Protein AF-F9G4V7-F1 (afdb_monomer_lite)

Radius of gyration: 27.45 Å; chains: 1; bounding box: 67×45×97 Å

Structure (mmCIF, N/CA/C/O backbone):
data_AF-F9G4V7-F1
#
_entry.id   AF-F9G4V7-F1
#
loop_
_atom_site.group_PDB
_atom_site.id
_atom_site.type_symbol
_atom_site.label_atom_id
_atom_site.label_alt_id
_atom_site.label_comp_id
_atom_site.label_asym_id
_atom_site.label_entity_id
_atom_site.label_seq_id
_atom_site.pdbx_PDB_ins_code
_atom_site.Cartn_x
_atom_site.Cartn_y
_atom_site.Cartn_z
_atom_site.occupancy
_atom_site.B_iso_or_equiv
_atom_site.auth_seq_id
_atom_site.auth_comp_id
_atom_site.auth_asym_id
_atom_site.auth_atom_id
_atom_site.pdbx_PDB_model_num
ATOM 1 N N . MET A 1 1 ? -7.897 -0.101 -86.253 1.00 46.62 1 MET A N 1
ATOM 2 C CA . MET A 1 1 ? -6.924 0.221 -85.191 1.00 46.62 1 MET A CA 1
ATOM 3 C C . MET A 1 1 ? -7.218 1.624 -84.697 1.00 46.62 1 MET A C 1
ATOM 5 O O . MET A 1 1 ? -7.111 2.550 -85.484 1.00 46.62 1 MET A O 1
ATOM 9 N N . HIS A 1 2 ? -7.658 1.758 -83.449 1.00 35.50 2 HIS A N 1
ATOM 10 C CA . HIS A 1 2 ? -7.767 3.026 -82.727 1.00 35.50 2 HIS A CA 1
ATOM 11 C C . HIS A 1 2 ? -7.369 2.727 -81.278 1.00 35.50 2 HIS A C 1
ATOM 13 O O . HIS A 1 2 ? -7.978 1.877 -80.633 1.00 35.50 2 HIS A O 1
ATOM 19 N N . TYR A 1 3 ? -6.293 3.366 -80.826 1.00 47.16 3 TYR A N 1
ATOM 20 C CA . TYR A 1 3 ? -5.749 3.307 -79.472 1.00 47.16 3 TYR A CA 1
ATOM 21 C C . TYR A 1 3 ? -5.997 4.653 -78.800 1.00 47.16 3 TYR A C 1
ATOM 23 O O . TYR A 1 3 ? -5.682 5.656 -79.433 1.00 47.16 3 TYR A O 1
ATOM 31 N N . THR A 1 4 ? -6.452 4.647 -77.543 1.00 53.44 4 THR A N 1
ATOM 32 C CA . THR A 1 4 ? -6.151 5.670 -76.511 1.00 53.44 4 THR A CA 1
ATOM 33 C C . THR A 1 4 ? -6.802 5.241 -75.182 1.00 53.44 4 THR A C 1
ATOM 35 O O . THR A 1 4 ? -8.015 5.278 -75.028 1.00 53.44 4 THR A O 1
ATOM 38 N N . THR A 1 5 ? -6.084 4.506 -74.327 1.00 52.22 5 THR A N 1
ATOM 39 C CA . THR A 1 5 ? -5.372 4.975 -73.110 1.00 52.22 5 THR A CA 1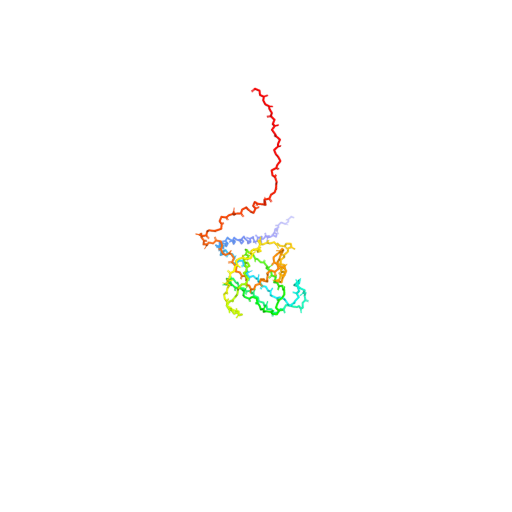
ATOM 40 C C . THR A 1 5 ? -6.267 5.645 -72.059 1.00 52.22 5 THR A C 1
ATOM 42 O O . THR A 1 5 ? -6.479 6.854 -72.090 1.00 52.22 5 THR A O 1
ATOM 45 N N . ILE A 1 6 ? -6.726 4.851 -71.082 1.00 55.53 6 ILE A N 1
ATOM 46 C CA . ILE A 1 6 ? -7.272 5.338 -69.807 1.00 55.53 6 ILE A CA 1
ATOM 47 C C . ILE A 1 6 ? -6.082 5.735 -68.923 1.00 55.53 6 ILE A C 1
ATOM 49 O O . ILE A 1 6 ? -5.219 4.908 -68.629 1.00 55.53 6 ILE A O 1
ATOM 53 N N . LEU A 1 7 ? -6.009 7.011 -68.547 1.00 45.94 7 LEU A N 1
AT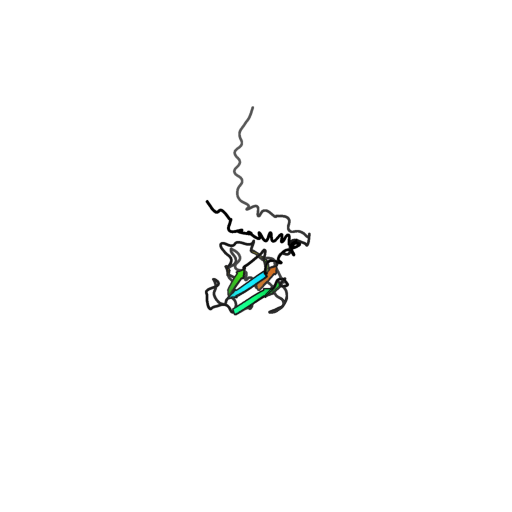OM 54 C CA . LEU A 1 7 ? -4.950 7.566 -67.706 1.00 45.94 7 LEU A CA 1
ATOM 55 C C . LEU A 1 7 ? -5.321 7.360 -66.227 1.00 45.94 7 LEU A C 1
ATOM 57 O O . LEU A 1 7 ? -6.140 8.091 -65.677 1.00 45.94 7 LEU A O 1
ATOM 61 N N . SER A 1 8 ? -4.737 6.351 -65.582 1.00 51.47 8 SER A N 1
ATOM 62 C CA . SER A 1 8 ? -4.890 6.113 -64.141 1.00 51.47 8 SER A CA 1
ATOM 63 C C . SER A 1 8 ? -3.808 6.877 -63.376 1.00 51.47 8 SER A C 1
ATOM 65 O O . SER A 1 8 ? -2.676 6.411 -63.264 1.00 51.47 8 SER A O 1
ATOM 67 N N . THR A 1 9 ? -4.119 8.060 -62.850 1.00 50.97 9 THR A N 1
ATOM 68 C CA . THR A 1 9 ? -3.219 8.779 -61.935 1.00 50.97 9 THR A CA 1
ATOM 69 C C . THR A 1 9 ? -3.364 8.213 -60.523 1.00 50.97 9 THR A C 1
ATOM 71 O O . THR A 1 9 ? -4.373 8.448 -59.860 1.00 50.97 9 THR A O 1
ATOM 74 N N . ILE A 1 10 ? -2.362 7.468 -60.056 1.00 59.16 10 ILE A N 1
ATOM 75 C CA . ILE A 1 10 ? -2.261 7.032 -58.658 1.00 59.16 10 ILE A CA 1
ATOM 76 C C . ILE A 1 10 ? -1.603 8.167 -57.867 1.00 59.16 10 ILE A C 1
ATOM 78 O O . ILE A 1 10 ? -0.422 8.456 -58.053 1.00 59.16 10 ILE A O 1
ATOM 82 N N . LEU A 1 11 ? -2.373 8.831 -57.003 1.00 45.59 11 LEU A N 1
ATOM 83 C CA . LEU A 1 11 ? -1.869 9.840 -56.075 1.00 45.59 11 LEU A CA 1
ATOM 84 C C . LEU A 1 11 ? -1.432 9.147 -54.776 1.00 45.59 11 LEU A C 1
ATOM 86 O O . LEU A 1 11 ? -2.254 8.843 -53.915 1.00 45.59 11 LEU A O 1
ATOM 90 N N . SER A 1 12 ? -0.136 8.876 -54.642 1.00 52.56 12 SER A N 1
ATOM 91 C CA . SER A 1 12 ? 0.441 8.318 -53.415 1.00 52.56 12 SER A CA 1
ATOM 92 C C . SER A 1 12 ? 0.650 9.427 -52.377 1.00 52.56 12 SER A C 1
ATOM 94 O O . SER A 1 12 ? 1.587 10.215 -52.489 1.00 52.56 12 SER A O 1
ATOM 96 N N . LEU A 1 13 ? -0.207 9.490 -51.353 1.00 48.34 13 LEU A N 1
ATOM 97 C CA . LEU A 1 13 ? 0.013 10.324 -50.164 1.00 48.34 13 LEU A CA 1
ATOM 98 C C . LEU A 1 13 ? 1.052 9.651 -49.255 1.00 48.34 13 LEU A C 1
ATOM 100 O O . LEU A 1 13 ? 0.725 8.764 -48.468 1.00 48.34 13 LEU A O 1
ATOM 104 N N . ALA A 1 14 ? 2.309 10.081 -49.345 1.00 57.19 14 ALA A N 1
ATOM 105 C CA . ALA A 1 14 ? 3.313 9.757 -48.339 1.00 57.19 14 ALA A CA 1
ATOM 106 C C . ALA A 1 14 ? 3.114 10.677 -47.123 1.00 57.19 14 ALA A C 1
ATOM 108 O O . ALA A 1 14 ? 3.548 11.828 -47.118 1.00 57.19 14 ALA A O 1
ATOM 109 N N . VAL A 1 15 ? 2.428 10.182 -46.092 1.00 54.91 15 VAL A N 1
ATOM 110 C CA . VAL A 1 15 ? 2.341 10.868 -44.798 1.00 54.91 15 VAL A CA 1
ATOM 111 C C . VAL A 1 15 ? 3.624 10.575 -44.022 1.00 54.91 15 VAL A C 1
ATOM 113 O O . VAL A 1 15 ? 3.753 9.551 -43.357 1.00 54.91 15 VAL A O 1
ATOM 116 N N . ALA A 1 16 ? 4.600 11.475 -44.127 1.00 54.84 16 ALA A N 1
ATOM 117 C CA . ALA A 1 16 ? 5.758 11.491 -43.244 1.00 54.84 16 ALA A CA 1
ATOM 118 C C . ALA A 1 16 ? 5.368 12.169 -41.920 1.00 54.84 16 ALA A C 1
ATOM 120 O O . ALA A 1 16 ? 5.532 13.374 -41.750 1.00 54.84 16 ALA A O 1
ATOM 121 N N . THR A 1 17 ? 4.837 11.401 -40.969 1.00 51.16 17 THR A N 1
ATOM 122 C CA . THR A 1 17 ? 4.724 11.842 -39.572 1.00 51.16 17 THR A CA 1
ATOM 123 C C . THR A 1 17 ? 5.937 11.350 -38.794 1.00 51.16 17 THR A C 1
ATOM 125 O O . THR A 1 17 ? 5.862 10.347 -38.088 1.00 51.16 17 THR A O 1
ATOM 128 N N . SER A 1 18 ? 7.063 12.056 -38.878 1.00 52.94 18 SER A N 1
ATOM 129 C CA . SER A 1 18 ? 8.054 11.992 -37.800 1.00 52.94 18 SER A CA 1
ATOM 130 C C . SER A 1 18 ? 7.598 12.944 -36.696 1.00 52.94 18 SER A C 1
ATOM 132 O O . SER A 1 18 ? 8.076 14.071 -36.571 1.00 52.94 18 SER A O 1
ATOM 134 N N . ALA A 1 19 ? 6.605 12.509 -35.921 1.00 50.12 19 ALA A N 1
ATOM 135 C CA . ALA A 1 19 ? 6.334 13.129 -34.640 1.00 50.12 19 ALA A CA 1
ATOM 136 C C . ALA A 1 19 ? 7.481 12.725 -33.709 1.00 50.12 19 ALA A C 1
ATOM 138 O O . ALA A 1 19 ? 7.499 11.620 -33.168 1.00 50.12 19 ALA A O 1
ATOM 139 N N . ASN A 1 20 ? 8.451 13.619 -33.524 1.00 52.16 20 ASN A N 1
ATOM 140 C CA . ASN A 1 20 ? 9.325 13.579 -32.362 1.00 52.16 20 ASN A CA 1
ATOM 141 C C . ASN A 1 20 ? 8.461 13.881 -31.134 1.00 52.16 20 ASN A C 1
ATOM 143 O O . ASN A 1 20 ? 8.454 14.992 -30.607 1.00 52.16 20 ASN A O 1
ATOM 147 N N . ALA A 1 21 ? 7.720 12.876 -30.671 1.00 44.03 21 ALA A N 1
ATOM 148 C CA . ALA A 1 21 ? 7.340 12.810 -29.280 1.00 44.03 21 ALA A CA 1
ATOM 149 C C . ALA A 1 21 ? 8.654 12.644 -28.516 1.00 44.03 21 ALA A C 1
ATOM 151 O O . ALA A 1 21 ? 9.169 11.538 -28.364 1.00 44.03 21 ALA A O 1
ATOM 152 N N . ALA A 1 22 ? 9.238 13.763 -28.081 1.00 45.78 22 ALA A N 1
ATOM 153 C CA . ALA A 1 22 ? 10.064 13.737 -26.890 1.00 45.78 22 ALA A CA 1
ATOM 154 C C . ALA A 1 22 ? 9.251 12.955 -25.861 1.00 45.78 22 ALA A C 1
ATOM 156 O O . ALA A 1 22 ? 8.168 13.390 -25.467 1.00 45.78 22 ALA A O 1
ATOM 157 N N . ALA A 1 23 ? 9.712 11.745 -25.554 1.00 41.97 23 ALA A N 1
ATOM 158 C CA . ALA A 1 23 ? 9.111 10.889 -24.563 1.00 41.97 23 ALA A CA 1
ATOM 159 C C . ALA A 1 23 ? 9.110 11.677 -23.252 1.00 41.97 23 ALA A C 1
ATOM 161 O O . ALA A 1 23 ? 10.105 11.722 -22.531 1.00 41.97 23 ALA A O 1
ATOM 162 N N . LEU A 1 24 ? 7.991 12.344 -22.961 1.00 43.31 24 LEU A N 1
ATOM 163 C CA . LEU A 1 24 ? 7.597 12.628 -21.598 1.00 43.31 24 LEU A CA 1
ATOM 164 C C . LEU A 1 24 ? 7.579 11.250 -20.965 1.00 43.31 24 LEU A C 1
ATOM 166 O O . LEU A 1 24 ? 6.695 10.457 -21.277 1.00 43.31 24 LEU A O 1
ATOM 170 N N . ASN A 1 25 ? 8.630 10.934 -20.209 1.00 41.66 25 ASN A N 1
ATOM 171 C CA . ASN A 1 25 ? 8.758 9.686 -19.478 1.00 41.66 25 ASN A CA 1
ATOM 172 C C . ASN A 1 25 ? 7.385 9.425 -18.847 1.00 41.66 25 ASN A C 1
ATOM 174 O O . ASN A 1 25 ? 6.982 10.253 -18.020 1.00 41.66 25 ASN A O 1
ATOM 178 N N . PRO A 1 26 ? 6.598 8.426 -19.303 1.00 46.03 26 PRO A N 1
ATOM 179 C CA . PRO A 1 26 ? 5.246 8.267 -18.812 1.00 46.03 26 PRO A CA 1
ATOM 180 C C . PRO A 1 26 ? 5.423 8.034 -17.330 1.00 46.03 26 PRO A C 1
ATOM 182 O O . PRO A 1 26 ? 6.040 7.051 -16.920 1.00 46.03 26 PRO A O 1
ATOM 185 N N . ARG A 1 27 ? 5.006 9.007 -16.517 1.00 51.47 27 ARG A N 1
ATOM 186 C CA . ARG A 1 27 ? 5.049 8.845 -15.078 1.00 51.47 27 ARG A CA 1
ATOM 187 C C . ARG A 1 27 ? 4.164 7.647 -14.826 1.00 51.47 27 ARG A C 1
ATOM 189 O O . ARG A 1 27 ? 2.955 7.780 -14.985 1.00 51.47 27 ARG A O 1
ATOM 196 N N . ALA A 1 28 ? 4.786 6.495 -14.568 1.00 59.53 28 ALA A N 1
ATOM 197 C CA . ALA A 1 28 ? 4.080 5.236 -14.437 1.00 59.53 28 ALA A CA 1
ATOM 198 C C . ALA A 1 28 ? 2.908 5.500 -13.506 1.00 59.53 28 ALA A C 1
ATOM 200 O O . ALA A 1 28 ? 3.109 6.043 -12.415 1.00 59.53 28 ALA A O 1
ATOM 201 N N . THR A 1 29 ? 1.698 5.277 -14.011 1.00 72.31 29 THR A N 1
ATOM 202 C CA . THR A 1 29 ? 0.469 5.610 -13.308 1.00 72.31 29 THR A CA 1
ATOM 203 C C . THR A 1 29 ? 0.510 4.912 -11.957 1.00 72.31 29 THR A C 1
ATOM 205 O O . THR A 1 29 ? 0.392 3.689 -11.880 1.00 72.31 29 THR A O 1
ATOM 208 N N . ARG A 1 30 ? 0.780 5.678 -10.895 1.00 85.94 30 ARG A N 1
ATOM 209 C CA . ARG A 1 30 ? 1.003 5.105 -9.570 1.00 85.94 30 ARG A CA 1
ATOM 210 C C . ARG A 1 30 ? -0.347 4.721 -9.028 1.00 85.94 30 ARG A C 1
ATOM 212 O O . ARG A 1 30 ? -1.206 5.584 -8.838 1.00 85.94 30 ARG A O 1
ATOM 219 N N . LYS A 1 31 ? -0.512 3.421 -8.825 1.00 89.25 31 LYS A N 1
ATOM 220 C CA . LYS A 1 31 ? -1.757 2.834 -8.364 1.00 89.25 31 LYS A CA 1
ATOM 221 C C . LYS A 1 31 ? -1.493 1.974 -7.146 1.00 89.25 31 LYS A C 1
ATOM 223 O O . LYS A 1 31 ? -0.596 1.136 -7.200 1.00 89.25 31 LYS A O 1
ATOM 228 N N . ALA A 1 32 ? -2.274 2.198 -6.099 1.00 91.88 32 ALA A N 1
ATOM 229 C CA . ALA A 1 32 ? -2.224 1.468 -4.837 1.00 91.88 32 ALA A CA 1
ATOM 230 C C . ALA A 1 32 ? -3.644 1.388 -4.257 1.00 91.88 32 ALA A C 1
ATOM 232 O O . ALA A 1 32 ? -3.951 2.040 -3.269 1.00 91.88 32 ALA A O 1
ATOM 233 N N . ASN A 1 33 ? -4.545 0.668 -4.927 1.00 93.19 33 ASN A N 1
ATOM 234 C CA . ASN A 1 33 ? -5.952 0.613 -4.520 1.00 93.19 33 ASN A CA 1
ATOM 235 C C . ASN A 1 33 ? -6.139 -0.283 -3.305 1.00 93.19 33 ASN A C 1
ATOM 237 O O . ASN A 1 33 ? -5.576 -1.370 -3.258 1.00 93.19 33 ASN A O 1
ATOM 241 N N . GLU A 1 34 ? -7.000 0.127 -2.390 1.00 94.00 34 GLU A N 1
ATOM 242 C CA . GLU A 1 34 ? -7.286 -0.604 -1.167 1.00 94.00 34 GLU A CA 1
ATOM 243 C C . GLU A 1 34 ? -8.557 -1.443 -1.286 1.00 94.00 34 GLU A C 1
ATOM 245 O O . GLU A 1 34 ? -9.510 -1.075 -1.980 1.00 94.00 34 GLU A O 1
ATOM 250 N N . PHE A 1 35 ? -8.564 -2.575 -0.588 1.00 96.38 35 PHE A N 1
ATOM 251 C CA . PHE A 1 35 ? -9.677 -3.513 -0.568 1.00 96.38 35 PHE A CA 1
ATOM 252 C C . PHE A 1 35 ? -9.933 -3.987 0.858 1.00 96.38 35 PHE A C 1
ATOM 254 O O . PHE A 1 35 ? -8.990 -4.283 1.594 1.00 96.38 35 PHE A O 1
ATOM 261 N N . VAL A 1 36 ? -11.204 -4.149 1.234 1.00 96.19 36 VAL A N 1
ATOM 262 C CA . VAL A 1 36 ? -11.582 -4.732 2.538 1.00 96.19 36 VAL A CA 1
ATOM 263 C C . VAL A 1 36 ? -11.387 -6.247 2.585 1.00 96.19 36 VAL A C 1
ATOM 265 O O . VAL A 1 36 ? -11.356 -6.830 3.661 1.00 96.19 36 VAL A O 1
ATOM 268 N N . SER A 1 37 ? -11.241 -6.915 1.441 1.00 94.31 37 SER A N 1
ATOM 269 C CA . SER A 1 37 ? -10.822 -8.321 1.407 1.00 94.31 37 SER A CA 1
ATOM 270 C C . SER A 1 37 ? -9.323 -8.459 1.654 1.00 94.31 37 SER A C 1
ATOM 272 O O . SER A 1 37 ? -8.560 -7.552 1.337 1.00 94.31 37 SER A O 1
ATOM 274 N N . ASP A 1 38 ? -8.887 -9.635 2.082 1.00 93.69 38 ASP A N 1
ATOM 275 C CA . ASP A 1 38 ? -7.473 -9.973 2.288 1.00 93.69 38 ASP A CA 1
ATOM 276 C C . ASP A 1 38 ? -6.667 -10.228 0.998 1.00 93.69 38 ASP A C 1
ATOM 278 O O . ASP A 1 38 ? -5.448 -10.385 1.056 1.00 93.69 38 ASP A O 1
ATOM 282 N N . ASN A 1 39 ? -7.330 -10.297 -0.159 1.00 92.50 39 ASN A N 1
ATOM 283 C CA . ASN A 1 39 ? -6.760 -10.784 -1.420 1.00 92.50 39 ASN A CA 1
ATOM 284 C C . ASN A 1 39 ? -7.210 -9.985 -2.660 1.00 92.50 39 ASN A C 1
ATOM 286 O O . ASN A 1 39 ? -7.239 -10.528 -3.763 1.00 92.50 39 ASN A O 1
ATOM 290 N N . CYS A 1 40 ? -7.579 -8.713 -2.488 1.00 93.88 40 CYS A N 1
ATOM 291 C CA . CYS A 1 40 ? -8.054 -7.833 -3.562 1.00 93.88 40 CYS A CA 1
ATOM 292 C C . CYS A 1 40 ? -9.207 -8.434 -4.391 1.00 93.88 40 CYS A C 1
ATOM 294 O O . CYS A 1 40 ? -9.229 -8.334 -5.622 1.00 93.88 40 CYS A O 1
ATOM 296 N N . ALA A 1 41 ? -10.158 -9.091 -3.721 1.00 93.25 41 ALA A N 1
ATOM 297 C CA . ALA A 1 41 ? -11.330 -9.665 -4.361 1.00 93.25 41 ALA A CA 1
ATOM 298 C C . ALA A 1 41 ? -12.134 -8.598 -5.121 1.00 93.25 41 ALA A C 1
ATOM 300 O O . ALA A 1 41 ? -12.251 -7.441 -4.720 1.00 93.25 41 ALA A O 1
ATOM 301 N N . GLN A 1 42 ? -12.732 -8.996 -6.240 1.00 90.19 42 GLN A N 1
ATOM 302 C CA . GLN A 1 42 ? -13.605 -8.096 -6.986 1.00 90.19 42 GLN A CA 1
ATOM 303 C C . GLN A 1 42 ? -14.836 -7.723 -6.145 1.00 90.19 42 GLN A C 1
ATOM 305 O O . GLN A 1 42 ? -15.384 -8.556 -5.426 1.00 90.19 42 GLN A O 1
ATOM 310 N N . GLY A 1 43 ? -15.263 -6.461 -6.237 1.00 89.62 43 GLY A N 1
ATOM 311 C CA . GLY A 1 43 ? -16.401 -5.934 -5.475 1.00 89.62 43 GLY A CA 1
ATOM 312 C C . GLY A 1 43 ? -16.099 -5.541 -4.023 1.00 89.62 43 GLY A C 1
ATOM 313 O O . GLY A 1 43 ? -17.013 -5.111 -3.329 1.00 89.62 43 GLY A O 1
ATOM 314 N N . THR A 1 44 ? -14.848 -5.644 -3.562 1.00 91.12 44 THR A N 1
ATOM 315 C CA . THR A 1 44 ? -14.440 -5.254 -2.194 1.00 91.12 44 THR A CA 1
ATOM 316 C C . THR A 1 44 ? -13.504 -4.042 -2.163 1.00 91.12 44 THR A C 1
ATOM 318 O O . THR A 1 44 ? -12.922 -3.738 -1.120 1.00 91.12 44 THR A O 1
ATOM 321 N N . ALA A 1 45 ? -13.338 -3.357 -3.297 1.00 89.81 45 ALA A N 1
ATOM 322 C CA . ALA A 1 45 ? -12.548 -2.134 -3.374 1.00 89.81 45 ALA A CA 1
ATOM 323 C C . ALA A 1 45 ? -13.149 -1.065 -2.448 1.00 89.81 45 ALA A C 1
ATOM 325 O O . ALA A 1 45 ? -14.346 -0.785 -2.523 1.00 89.81 45 ALA A O 1
ATOM 326 N N . SER A 1 46 ? -12.321 -0.485 -1.581 1.00 88.62 46 SER A N 1
ATOM 327 C CA . SER A 1 46 ? -12.718 0.566 -0.637 1.00 88.62 46 SER A CA 1
ATOM 328 C C . SER A 1 46 ? -12.244 1.941 -1.090 1.00 88.62 46 SER A C 1
ATOM 330 O O . SER A 1 46 ? -13.036 2.882 -1.118 1.00 88.62 46 SER A O 1
ATOM 332 N N . TYR A 1 47 ? -10.975 2.052 -1.492 1.00 88.81 47 TYR A N 1
ATOM 333 C CA . TYR A 1 47 ? -10.360 3.323 -1.868 1.00 88.81 47 TYR A CA 1
ATOM 334 C C . TYR A 1 47 ? -9.494 3.189 -3.116 1.00 88.81 47 TYR A C 1
ATOM 336 O O . TYR A 1 47 ? -8.664 2.286 -3.244 1.00 88.81 47 TYR A O 1
ATOM 344 N N . GLU A 1 48 ? -9.674 4.123 -4.046 1.00 89.00 48 GLU A N 1
ATOM 345 C CA . GLU A 1 48 ? -8.887 4.185 -5.269 1.00 89.00 48 GLU A CA 1
ATOM 346 C C . GLU A 1 48 ? -7.803 5.251 -5.169 1.00 89.00 48 GLU A C 1
ATOM 348 O O . GLU A 1 48 ? -8.085 6.439 -5.025 1.00 89.00 48 GLU A O 1
ATOM 353 N N . HIS A 1 49 ? -6.554 4.820 -5.323 1.00 88.19 49 HIS A N 1
ATOM 354 C CA . HIS A 1 49 ? -5.399 5.706 -5.356 1.00 88.19 49 HIS A CA 1
ATOM 355 C C . HIS A 1 49 ? -4.781 5.604 -6.732 1.00 88.19 49 HIS A C 1
ATOM 357 O O . HIS A 1 49 ? -4.155 4.598 -7.060 1.00 88.19 49 HIS A O 1
ATOM 363 N N . ASN A 1 50 ? -4.995 6.627 -7.553 1.00 87.00 50 ASN A N 1
ATOM 364 C CA . ASN A 1 50 ? -4.500 6.666 -8.919 1.00 87.00 50 ASN A CA 1
ATOM 365 C C . ASN A 1 50 ? -4.091 8.089 -9.303 1.00 87.00 50 ASN A C 1
ATOM 367 O O . ASN A 1 50 ? -4.929 8.939 -9.596 1.00 87.00 50 ASN A O 1
ATOM 371 N N . SER A 1 51 ? -2.790 8.358 -9.308 1.00 82.62 51 SER A N 1
ATOM 372 C CA . SER A 1 51 ? -2.240 9.591 -9.862 1.00 82.62 51 SER A CA 1
ATOM 373 C C . SER A 1 51 ? -0.734 9.463 -9.974 1.00 82.62 51 SER A C 1
ATOM 375 O O . SER A 1 51 ? -0.074 8.883 -9.115 1.00 82.62 51 SER A O 1
ATOM 377 N N . GLY A 1 52 ? -0.158 10.079 -11.007 1.00 81.56 52 GLY A N 1
ATOM 378 C CA . GLY A 1 52 ? 1.289 10.194 -11.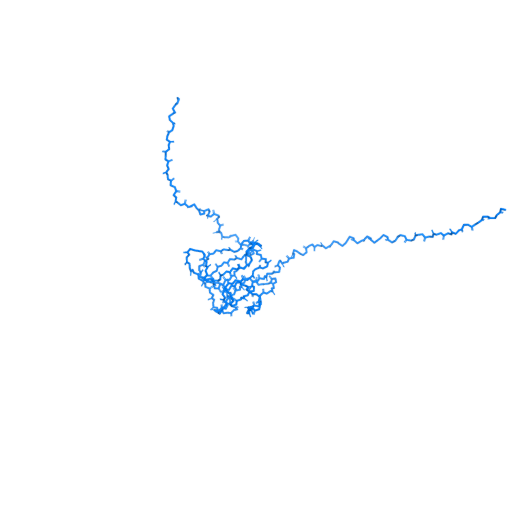099 1.00 81.56 52 GLY A CA 1
ATOM 379 C C . GLY A 1 52 ? 1.883 10.812 -9.828 1.00 81.56 52 GLY A C 1
ATOM 380 O O . GLY A 1 52 ? 2.948 10.389 -9.408 1.00 81.56 52 GLY A O 1
ATOM 381 N N . PHE A 1 53 ? 1.192 11.764 -9.186 1.00 82.31 53 PHE A N 1
ATOM 382 C CA . PHE A 1 53 ? 1.697 12.613 -8.094 1.00 82.31 53 PHE A CA 1
ATOM 383 C C . PHE A 1 53 ? 1.702 11.983 -6.706 1.00 82.31 53 PHE A C 1
ATOM 385 O O . PHE A 1 53 ? 2.273 12.572 -5.791 1.00 82.31 53 PHE A O 1
ATOM 392 N N . ILE A 1 54 ? 1.152 10.783 -6.560 1.00 85.69 54 ILE A N 1
ATOM 393 C CA . ILE A 1 54 ? 1.053 10.108 -5.270 1.00 85.69 54 ILE A CA 1
ATOM 394 C C . ILE A 1 54 ? 2.436 9.625 -4.840 1.00 85.69 54 ILE A C 1
ATOM 396 O O . ILE A 1 54 ? 3.063 8.816 -5.525 1.00 85.69 54 ILE A O 1
ATOM 400 N N . ASN A 1 55 ? 2.930 10.144 -3.719 1.00 89.56 55 ASN A N 1
ATOM 401 C CA . ASN A 1 55 ? 4.163 9.661 -3.100 1.00 89.56 55 ASN A CA 1
ATOM 402 C C . ASN A 1 55 ? 3.861 8.756 -1.911 1.00 89.56 55 ASN A C 1
ATOM 404 O O . ASN A 1 55 ? 4.499 7.720 -1.809 1.00 89.56 55 ASN A O 1
ATOM 408 N N . ASP A 1 56 ? 2.873 9.103 -1.090 1.00 93.56 56 ASP A N 1
ATOM 409 C CA . ASP A 1 56 ? 2.437 8.304 0.052 1.00 93.56 56 ASP A CA 1
ATOM 410 C C . ASP A 1 56 ? 0.975 7.914 -0.129 1.00 93.56 56 ASP A C 1
ATOM 412 O O . ASP A 1 56 ? 0.159 8.729 -0.564 1.00 93.56 56 ASP A O 1
ATOM 416 N N . VAL A 1 57 ? 0.656 6.672 0.220 1.00 94.88 57 VAL A N 1
ATOM 417 C CA . VAL A 1 57 ? -0.712 6.183 0.370 1.00 94.88 57 VAL A CA 1
ATOM 418 C C . VAL A 1 57 ? -0.826 5.584 1.756 1.00 94.88 57 VAL A C 1
ATOM 420 O O . VAL A 1 57 ? -0.215 4.559 2.062 1.00 94.88 57 VAL A O 1
ATOM 423 N N . THR A 1 58 ? -1.579 6.258 2.612 1.00 95.62 58 THR A N 1
ATOM 424 C CA . THR A 1 58 ? -1.900 5.786 3.954 1.00 95.62 58 THR A CA 1
ATOM 425 C C . THR A 1 58 ? -3.117 4.881 3.854 1.00 95.62 58 THR A C 1
ATOM 427 O O . THR A 1 58 ? -4.162 5.303 3.372 1.00 95.62 58 THR A O 1
ATOM 430 N N . MET A 1 59 ? -2.952 3.626 4.264 1.00 94.94 59 MET A N 1
ATOM 431 C CA . MET A 1 59 ? -4.013 2.625 4.201 1.00 94.94 59 MET A CA 1
ATOM 432 C C . MET A 1 59 ? -5.070 2.970 5.233 1.00 94.94 59 MET A C 1
ATOM 434 O O . MET A 1 59 ? -4.715 3.222 6.386 1.00 94.94 59 MET A O 1
ATOM 438 N N . ASP A 1 60 ? -6.342 2.912 4.875 1.00 93.62 60 ASP A N 1
ATOM 439 C CA . ASP A 1 60 ? -7.425 2.957 5.839 1.00 93.62 60 ASP A CA 1
ATOM 440 C C . ASP A 1 60 ? -7.343 1.768 6.815 1.00 93.62 60 ASP A C 1
ATOM 442 O O . ASP A 1 60 ? -6.831 0.686 6.503 1.00 93.62 60 ASP A O 1
ATOM 446 N N . ASP A 1 61 ? -7.813 1.969 8.046 1.00 90.56 61 ASP A N 1
ATOM 447 C CA . ASP A 1 61 ? -7.749 0.924 9.071 1.00 90.56 61 ASP A CA 1
ATOM 448 C C . ASP A 1 61 ? -8.731 -0.233 8.797 1.00 90.56 61 ASP A C 1
ATOM 450 O O . ASP A 1 61 ? -8.536 -1.322 9.335 1.00 90.56 61 ASP A O 1
ATOM 454 N N . THR A 1 62 ? -9.731 -0.040 7.927 1.00 93.06 62 THR A N 1
ATOM 455 C CA . THR A 1 62 ? -10.679 -1.086 7.501 1.00 93.06 62 THR A CA 1
ATOM 456 C C . THR A 1 62 ? -10.215 -1.891 6.283 1.00 93.06 62 THR A C 1
ATOM 458 O O . THR A 1 62 ? -10.754 -2.966 6.012 1.00 93.06 62 THR A O 1
ATOM 461 N N . SER A 1 63 ? -9.197 -1.418 5.560 1.00 94.31 63 SER A N 1
ATOM 462 C CA . SER A 1 63 ? -8.627 -2.113 4.402 1.00 94.31 63 SER A CA 1
ATOM 463 C C . SER A 1 63 ? -7.762 -3.299 4.834 1.00 94.31 63 SER A C 1
ATOM 465 O O . SER A 1 63 ? -7.066 -3.241 5.843 1.00 94.31 63 SER A O 1
ATOM 467 N N . ASN A 1 64 ? -7.746 -4.384 4.068 1.00 95.38 64 ASN A N 1
ATOM 468 C CA . ASN A 1 64 ? -7.000 -5.604 4.396 1.00 95.38 64 ASN A CA 1
ATOM 469 C C . ASN A 1 64 ? -6.014 -6.027 3.305 1.00 95.38 64 ASN A C 1
ATOM 471 O O . ASN A 1 64 ? -5.077 -6.777 3.576 1.00 95.38 64 ASN A O 1
ATOM 475 N N . SER A 1 65 ? -6.154 -5.495 2.094 1.00 95.06 65 SER A N 1
ATOM 476 C CA . SER A 1 65 ? -5.164 -5.657 1.034 1.00 95.06 65 SER A CA 1
ATOM 477 C C . SER A 1 65 ? -5.035 -4.405 0.176 1.00 95.06 65 SER A C 1
ATOM 479 O O . SER A 1 65 ? -5.898 -3.524 0.192 1.00 95.06 65 SER A O 1
ATOM 481 N N . VAL A 1 66 ? -3.930 -4.334 -0.561 1.00 94.94 66 VAL A N 1
ATOM 482 C CA . VAL A 1 66 ? -3.628 -3.264 -1.508 1.00 94.94 66 VAL A CA 1
ATOM 483 C C . VAL A 1 66 ? -3.180 -3.853 -2.844 1.00 94.94 66 VAL A C 1
ATOM 485 O O . VAL A 1 66 ? -2.372 -4.778 -2.886 1.00 94.94 66 VAL A O 1
ATOM 488 N N . TYR A 1 67 ? -3.714 -3.317 -3.939 1.00 94.19 67 TYR A N 1
ATOM 489 C CA . TYR A 1 67 ? -3.359 -3.680 -5.306 1.00 94.19 67 TYR A CA 1
ATOM 490 C C . TYR A 1 67 ? -2.436 -2.632 -5.926 1.00 94.19 67 TYR A C 1
ATOM 492 O O . TYR A 1 67 ? -2.814 -1.460 -6.048 1.00 94.19 67 TYR A O 1
ATOM 500 N N . PHE A 1 68 ? -1.283 -3.073 -6.419 1.00 91.75 68 PHE A N 1
ATOM 501 C CA . PHE A 1 68 ? -0.332 -2.250 -7.155 1.00 91.75 68 PHE A CA 1
ATOM 502 C C . PHE A 1 68 ? -0.396 -2.522 -8.658 1.00 91.75 68 PHE A C 1
ATOM 504 O O . PHE A 1 68 ? -0.340 -3.665 -9.096 1.00 91.75 68 PHE A O 1
ATOM 511 N N . ALA A 1 69 ? -0.475 -1.460 -9.466 1.00 86.31 69 ALA A N 1
ATOM 512 C CA . ALA A 1 69 ? -0.367 -1.578 -10.930 1.00 86.31 69 ALA A CA 1
ATOM 513 C C . ALA A 1 69 ? 1.025 -1.226 -11.472 1.00 86.31 69 ALA A C 1
ATOM 515 O O . ALA A 1 69 ? 1.325 -1.492 -12.631 1.00 86.31 69 ALA A O 1
ATOM 516 N N . ALA A 1 70 ? 1.836 -0.551 -10.661 1.00 83.19 70 ALA A N 1
ATOM 517 C CA . ALA A 1 70 ? 3.176 -0.099 -11.001 1.00 83.19 70 ALA A CA 1
ATOM 518 C C . ALA A 1 70 ? 3.960 0.111 -9.709 1.00 83.19 70 ALA A C 1
ATOM 520 O O . ALA A 1 70 ? 3.353 0.359 -8.665 1.00 83.19 70 ALA A O 1
ATOM 521 N N . GLY A 1 71 ? 5.287 0.013 -9.770 1.00 81.56 71 GLY A N 1
ATOM 522 C CA . GLY A 1 71 ? 6.165 0.092 -8.604 1.00 81.56 71 GLY A CA 1
ATOM 523 C C . GLY A 1 71 ? 7.514 0.746 -8.911 1.00 81.56 71 GLY A C 1
ATOM 524 O O . GLY A 1 71 ? 7.726 1.215 -10.033 1.00 81.56 71 GLY A O 1
ATOM 525 N N . PRO A 1 72 ? 8.437 0.768 -7.930 1.00 88.62 72 PRO A N 1
ATOM 526 C CA . PRO A 1 72 ? 8.373 0.064 -6.642 1.00 88.62 72 PRO A CA 1
ATOM 527 C C . PRO A 1 72 ? 7.625 0.834 -5.539 1.00 88.62 72 PRO A C 1
ATOM 529 O O . PRO A 1 72 ? 7.612 2.065 -5.532 1.00 88.62 72 PRO A O 1
ATOM 532 N N . TRP A 1 73 ? 7.094 0.108 -4.550 1.00 91.69 73 TRP A N 1
ATOM 533 C CA . TRP A 1 73 ? 6.503 0.670 -3.323 1.00 91.69 73 TRP A CA 1
ATOM 534 C C . TRP A 1 73 ? 7.243 0.180 -2.078 1.00 91.69 73 TRP A C 1
ATOM 536 O O . TRP A 1 73 ? 7.581 -0.993 -1.992 1.00 91.69 73 TRP A O 1
ATOM 546 N N . PHE A 1 74 ? 7.469 1.049 -1.098 1.00 92.88 74 PHE A N 1
ATOM 547 C CA . PHE A 1 74 ? 7.978 0.701 0.230 1.00 92.88 74 PHE A CA 1
ATOM 548 C C . PHE A 1 74 ? 6.843 0.598 1.238 1.00 92.88 74 PHE A C 1
ATOM 550 O O . PHE A 1 74 ? 5.912 1.390 1.178 1.00 92.88 74 PHE A O 1
ATOM 557 N N . TYR A 1 75 ? 6.942 -0.327 2.186 1.00 93.06 75 TYR A N 1
ATOM 558 C CA . TYR A 1 75 ? 5.934 -0.576 3.215 1.00 93.06 75 TYR A CA 1
ATOM 559 C C . TYR A 1 75 ? 6.347 0.012 4.561 1.00 93.06 75 TYR A C 1
ATOM 561 O O . TYR A 1 75 ? 7.484 -0.181 4.988 1.00 93.06 75 TYR A O 1
ATOM 569 N N . TYR A 1 76 ? 5.412 0.630 5.270 1.00 93.88 76 TYR A N 1
ATOM 570 C CA . TYR A 1 76 ? 5.638 1.226 6.585 1.00 93.88 76 TYR A CA 1
ATOM 571 C C . TYR A 1 76 ? 4.575 0.777 7.596 1.00 93.88 76 TYR A C 1
ATOM 573 O O . TYR A 1 76 ? 3.411 0.589 7.229 1.00 93.88 76 TYR A O 1
ATOM 581 N N . ASP A 1 77 ? 4.964 0.612 8.867 1.00 93.62 77 ASP A N 1
ATOM 582 C CA . ASP A 1 77 ? 4.036 0.287 9.971 1.00 93.62 77 ASP A CA 1
ATOM 583 C C . ASP A 1 77 ? 3.316 1.509 10.553 1.00 93.62 77 ASP A C 1
ATOM 585 O O . ASP A 1 77 ? 2.378 1.345 11.334 1.00 93.62 77 ASP A O 1
ATOM 589 N N . GLY A 1 78 ? 3.719 2.720 10.167 1.00 94.50 78 GLY A N 1
ATOM 590 C CA . GLY A 1 78 ? 3.156 3.970 10.653 1.00 94.50 78 GLY A CA 1
ATOM 591 C C . GLY A 1 78 ? 2.530 4.823 9.553 1.00 94.50 78 GLY A C 1
ATOM 592 O O . GLY A 1 78 ? 2.961 4.836 8.397 1.00 94.50 78 GLY A O 1
ATOM 593 N N . LYS A 1 79 ? 1.514 5.584 9.956 1.00 94.88 79 LYS A N 1
ATOM 594 C CA . LYS A 1 79 ? 0.931 6.708 9.217 1.00 94.88 79 LYS A CA 1
ATOM 595 C C . LYS A 1 79 ? 0.616 7.832 10.201 1.00 94.88 79 LYS A C 1
ATOM 597 O O . LYS A 1 79 ? 0.408 7.556 11.382 1.00 94.88 79 LYS A O 1
ATOM 602 N N . THR A 1 80 ? 0.570 9.077 9.736 1.00 93.94 80 THR A N 1
ATOM 603 C CA . THR A 1 80 ? 0.087 10.198 10.565 1.00 93.94 80 THR A CA 1
ATOM 604 C C . THR A 1 80 ? -1.432 10.165 10.729 1.00 93.94 80 THR A C 1
ATOM 606 O O . THR A 1 80 ? -1.933 10.301 11.836 1.00 93.94 80 THR A O 1
ATOM 609 N N . GLU A 1 81 ? -2.147 9.952 9.626 1.00 89.69 81 GLU A N 1
ATOM 610 C CA . GLU A 1 81 ? -3.607 9.873 9.523 1.00 89.69 81 GLU A CA 1
ATOM 611 C C . GLU A 1 81 ? -3.990 9.302 8.146 1.00 89.69 81 GLU A C 1
ATOM 613 O O . GLU A 1 81 ? -3.114 9.064 7.309 1.00 89.69 81 GLU A O 1
ATOM 618 N N . ASN A 1 82 ? -5.284 9.099 7.892 1.00 85.81 82 ASN A N 1
ATOM 619 C CA . ASN A 1 82 ? -5.783 8.770 6.555 1.00 85.81 82 ASN A CA 1
ATOM 620 C C . ASN A 1 82 ? -5.638 9.982 5.621 1.00 85.81 82 ASN A C 1
ATOM 622 O O . ASN A 1 82 ? -6.086 11.075 5.950 1.00 85.81 82 ASN A O 1
ATOM 626 N N . GLY A 1 83 ? -5.014 9.791 4.460 1.00 83.94 83 GLY A N 1
ATOM 627 C CA . GLY A 1 83 ? -4.598 10.879 3.566 1.00 83.94 83 GLY A CA 1
ATOM 628 C C . GLY A 1 83 ? -3.301 11.590 3.986 1.00 83.94 83 GLY A C 1
ATOM 629 O O . GLY A 1 83 ? -2.885 12.528 3.312 1.00 83.94 83 GLY A O 1
ATOM 630 N N . GLY A 1 84 ? -2.656 11.145 5.072 1.00 90.69 84 GLY A N 1
ATOM 631 C CA . GLY A 1 84 ? -1.406 11.707 5.583 1.00 90.69 84 GLY A CA 1
ATOM 632 C C . GLY A 1 84 ? -0.142 11.099 4.963 1.00 90.69 84 GLY A C 1
ATOM 633 O O . GLY A 1 84 ? -0.139 10.650 3.817 1.00 90.69 84 GLY A O 1
ATOM 634 N N . SER A 1 85 ? 0.933 11.039 5.754 1.00 93.50 85 SER A N 1
ATOM 635 C CA . SER A 1 85 ? 2.262 10.581 5.313 1.00 93.50 85 SER A CA 1
ATOM 636 C C . SER A 1 85 ? 2.696 9.277 5.986 1.00 93.50 85 SER A C 1
ATOM 638 O O . SER A 1 85 ? 2.294 8.984 7.117 1.00 93.50 85 SER A O 1
ATOM 640 N N . CYS A 1 86 ? 3.584 8.523 5.329 1.00 95.88 86 CYS A N 1
ATOM 641 C CA . CYS A 1 86 ? 4.190 7.319 5.906 1.00 95.88 86 CYS A CA 1
ATOM 642 C C . CYS A 1 86 ? 5.210 7.665 6.997 1.00 95.88 86 CYS A C 1
ATOM 644 O O . CYS A 1 86 ? 6.080 8.524 6.800 1.00 95.88 86 CYS A O 1
ATOM 646 N N . THR A 1 87 ? 5.141 6.942 8.115 1.00 95.06 87 THR A N 1
ATOM 647 C CA . THR A 1 87 ? 6.023 7.078 9.285 1.00 95.06 87 THR A CA 1
ATOM 648 C C . THR A 1 87 ? 6.429 5.703 9.826 1.00 95.06 87 THR A C 1
ATOM 650 O O . THR A 1 87 ? 6.034 4.672 9.288 1.00 95.06 87 THR A O 1
ATOM 653 N N . GLY A 1 88 ? 7.227 5.672 10.894 1.00 92.88 88 GLY A N 1
ATOM 654 C CA . GLY A 1 88 ? 7.598 4.422 11.556 1.00 92.88 88 GLY A CA 1
ATOM 655 C C . GLY A 1 88 ? 8.665 3.628 10.803 1.00 92.88 88 GLY A C 1
ATOM 656 O O . GLY A 1 88 ? 9.514 4.190 10.106 1.00 92.88 88 GLY A O 1
ATOM 657 N N . ASN A 1 89 ? 8.654 2.312 10.991 1.00 92.31 89 ASN A N 1
ATOM 658 C CA . ASN A 1 89 ? 9.682 1.415 10.487 1.00 92.31 89 ASN A CA 1
ATOM 659 C C . ASN A 1 89 ? 9.401 0.991 9.047 1.00 92.31 89 ASN A C 1
ATOM 661 O O . ASN A 1 89 ? 8.274 0.636 8.697 1.00 92.31 89 ASN A O 1
ATOM 665 N N . LEU A 1 90 ? 10.465 0.920 8.243 1.00 91.06 90 LEU A N 1
ATOM 666 C CA . LEU A 1 90 ? 10.421 0.264 6.942 1.00 91.06 90 LEU A CA 1
ATOM 667 C C . LEU A 1 90 ? 10.228 -1.245 7.142 1.00 91.06 90 LEU A C 1
ATOM 669 O O . LEU A 1 90 ? 11.041 -1.918 7.778 1.00 91.06 90 LEU A O 1
ATOM 673 N N . LEU A 1 91 ? 9.147 -1.771 6.581 1.00 89.12 91 LEU A N 1
ATOM 674 C CA . LEU A 1 91 ? 8.774 -3.179 6.658 1.00 89.12 91 LEU A CA 1
ATOM 675 C C . LEU A 1 91 ? 9.314 -3.975 5.462 1.00 89.12 91 LEU A C 1
ATOM 677 O O . LEU A 1 91 ? 9.614 -5.161 5.572 1.00 89.12 91 LEU A O 1
ATOM 681 N N . GLY A 1 92 ? 9.465 -3.336 4.308 1.00 89.19 92 GLY A N 1
ATOM 682 C CA . GLY A 1 92 ? 9.928 -3.984 3.085 1.00 89.19 92 GLY A CA 1
ATOM 683 C C . GLY A 1 92 ? 9.475 -3.217 1.855 1.00 89.19 92 GLY A C 1
ATOM 684 O O . GLY A 1 92 ? 9.222 -2.014 1.932 1.00 89.19 92 GLY A O 1
ATOM 685 N N . SER A 1 93 ? 9.363 -3.912 0.728 1.00 90.56 93 SER A N 1
ATOM 686 C CA . SER A 1 93 ? 8.917 -3.318 -0.528 1.00 90.56 93 SER A CA 1
ATOM 687 C C . SER A 1 93 ? 8.160 -4.296 -1.421 1.00 90.56 93 SER A C 1
ATOM 689 O O . SER A 1 93 ? 8.359 -5.507 -1.357 1.00 90.56 93 SER A O 1
ATOM 691 N N . TRP A 1 94 ? 7.327 -3.735 -2.294 1.00 89.75 94 TRP A N 1
ATOM 692 C CA . TRP A 1 94 ? 6.816 -4.374 -3.496 1.00 89.75 94 TRP A CA 1
ATOM 693 C C . TRP A 1 94 ? 7.693 -3.966 -4.684 1.00 89.75 94 TRP A C 1
ATOM 695 O O . TRP A 1 94 ? 7.744 -2.788 -5.056 1.00 89.75 94 TRP A O 1
ATOM 705 N N . ALA A 1 95 ? 8.403 -4.923 -5.278 1.00 84.62 95 ALA A N 1
ATOM 706 C CA . ALA A 1 95 ? 9.407 -4.676 -6.314 1.00 84.62 95 ALA A CA 1
ATOM 707 C C . ALA A 1 95 ? 8.864 -4.850 -7.745 1.00 84.62 95 ALA A C 1
ATOM 709 O O . ALA A 1 95 ? 9.556 -5.392 -8.601 1.00 84.62 95 ALA A O 1
ATOM 710 N N . ASN A 1 96 ? 7.644 -4.368 -8.011 1.00 81.50 96 ASN A N 1
ATOM 711 C CA . ASN A 1 96 ? 6.973 -4.537 -9.306 1.00 81.50 96 ASN A CA 1
ATOM 712 C C . ASN A 1 96 ? 6.729 -6.012 -9.680 1.00 81.50 96 ASN A C 1
ATOM 714 O O . ASN A 1 96 ? 6.940 -6.420 -10.821 1.00 81.50 96 ASN A O 1
ATOM 718 N N . ASP A 1 97 ? 6.321 -6.808 -8.689 1.00 80.19 97 ASP A N 1
ATOM 719 C CA . ASP A 1 97 ? 5.973 -8.218 -8.861 1.00 80.19 97 ASP A CA 1
ATOM 720 C C . ASP A 1 97 ? 4.585 -8.341 -9.506 1.00 80.19 97 ASP A C 1
ATOM 722 O O . ASP A 1 97 ? 3.556 -8.316 -8.828 1.00 80.19 97 ASP A O 1
ATOM 726 N N . ASN A 1 98 ? 4.567 -8.444 -10.834 1.00 78.94 98 ASN A N 1
ATOM 727 C CA . ASN A 1 98 ? 3.337 -8.552 -11.618 1.00 78.94 98 ASN A CA 1
ATOM 728 C C . ASN A 1 98 ? 2.580 -9.871 -11.400 1.00 78.94 98 ASN A C 1
ATOM 730 O O . ASN A 1 98 ? 1.395 -9.926 -11.730 1.00 78.94 98 ASN A O 1
ATOM 734 N N . ASP A 1 99 ? 3.226 -10.904 -10.853 1.00 82.38 99 ASP A N 1
ATOM 735 C CA . ASP A 1 99 ? 2.569 -12.174 -10.530 1.00 82.38 99 ASP A CA 1
ATOM 736 C C . ASP A 1 99 ? 1.816 -12.073 -9.191 1.00 82.38 99 ASP A C 1
ATOM 738 O O . ASP A 1 99 ? 0.803 -12.745 -8.985 1.00 82.38 99 ASP A O 1
ATOM 742 N N . HIS A 1 100 ? 2.248 -11.162 -8.308 1.00 81.88 100 HIS A N 1
ATOM 743 C CA . HIS A 1 100 ? 1.626 -10.891 -7.008 1.00 81.88 100 HIS A CA 1
ATOM 744 C C . HIS A 1 100 ? 1.360 -9.387 -6.794 1.00 81.88 100 HIS A C 1
ATOM 746 O O . HIS A 1 100 ? 1.920 -8.763 -5.885 1.00 81.88 100 HIS A O 1
ATOM 752 N N . PRO A 1 101 ? 0.477 -8.767 -7.602 1.00 88.12 101 PRO A N 1
ATOM 753 C CA . PRO A 1 101 ? 0.175 -7.339 -7.503 1.00 88.12 101 PRO A CA 1
ATOM 754 C C . PRO A 1 101 ? -0.696 -6.996 -6.290 1.00 88.12 101 PRO A C 1
ATOM 756 O O . PRO A 1 101 ? -0.769 -5.835 -5.893 1.00 88.12 101 PRO A O 1
ATOM 759 N N . CYS A 1 102 ? -1.361 -7.995 -5.705 1.00 93.00 102 CYS A N 1
ATOM 760 C CA . CYS A 1 102 ? -2.139 -7.844 -4.487 1.00 93.00 102 CYS A CA 1
ATOM 761 C C . CYS A 1 102 ? -1.312 -8.231 -3.263 1.00 93.00 102 CYS A C 1
ATOM 763 O O . CYS A 1 102 ? -0.802 -9.347 -3.169 1.00 93.00 102 CYS A O 1
ATOM 765 N N . VAL A 1 103 ? -1.238 -7.325 -2.296 1.00 92.81 103 VAL A N 1
ATOM 766 C CA . VAL A 1 103 ? -0.482 -7.507 -1.061 1.00 92.81 103 VAL A CA 1
ATOM 767 C C . VAL A 1 103 ? -1.434 -7.456 0.120 1.00 92.81 103 VAL A C 1
ATOM 769 O O . VAL A 1 103 ? -2.191 -6.499 0.277 1.00 92.81 103 VAL A O 1
ATOM 772 N N . ASN A 1 104 ? -1.378 -8.478 0.973 1.00 92.94 104 ASN A N 1
ATOM 773 C CA . ASN A 1 104 ? -2.116 -8.482 2.228 1.00 92.94 104 ASN A CA 1
ATOM 774 C C . ASN A 1 104 ? -1.468 -7.501 3.219 1.00 92.94 104 ASN A C 1
ATOM 776 O O . ASN A 1 104 ? -0.268 -7.574 3.492 1.00 92.94 104 ASN A O 1
ATOM 780 N N . LEU A 1 105 ? -2.263 -6.580 3.764 1.00 93.62 105 LEU A N 1
ATOM 781 C CA . LEU A 1 105 ? -1.789 -5.554 4.691 1.00 93.62 105 LEU A CA 1
ATOM 782 C C . LEU A 1 105 ? -1.542 -6.113 6.093 1.00 93.62 105 LEU A C 1
ATOM 784 O O . LEU A 1 105 ? -0.680 -5.599 6.798 1.00 93.62 105 LEU A O 1
ATOM 788 N N . ASN A 1 106 ? -2.279 -7.144 6.505 1.00 90.50 106 ASN A N 1
ATOM 789 C CA . ASN A 1 106 ? -2.228 -7.733 7.847 1.00 90.50 106 ASN A CA 1
ATOM 790 C C . ASN A 1 106 ? -1.153 -8.807 8.002 1.00 90.50 106 ASN A C 1
ATOM 792 O O . ASN A 1 106 ? -0.632 -9.020 9.093 1.00 90.50 106 ASN A O 1
ATOM 796 N N . GLN A 1 107 ? -0.844 -9.506 6.917 1.00 76.19 107 GLN A N 1
ATOM 797 C CA . GLN A 1 107 ? 0.023 -10.671 6.904 1.00 76.19 107 GLN A CA 1
ATOM 798 C C . GLN A 1 107 ? 1.242 -10.380 6.044 1.00 76.19 107 GLN A C 1
ATOM 800 O O . GLN A 1 107 ? 1.369 -10.844 4.911 1.00 76.19 107 GLN A O 1
ATOM 805 N N . ARG A 1 108 ? 2.180 -9.620 6.614 1.00 67.56 108 ARG A N 1
ATOM 806 C CA . ARG A 1 108 ? 3.540 -9.584 6.085 1.00 67.56 108 ARG A CA 1
ATOM 807 C C . ARG A 1 108 ? 4.320 -10.766 6.651 1.00 67.56 108 ARG A C 1
ATOM 809 O O . ARG A 1 108 ? 4.291 -11.011 7.856 1.00 67.56 108 ARG A O 1
ATOM 816 N N . GLY A 1 109 ? 5.004 -11.494 5.769 1.00 57.66 109 GLY A N 1
ATOM 817 C CA . GLY A 1 109 ? 5.765 -12.693 6.115 1.00 57.66 109 GLY A CA 1
ATOM 818 C C . GLY A 1 109 ? 6.596 -12.554 7.398 1.00 57.66 109 GLY A C 1
ATOM 819 O O . GLY A 1 109 ? 7.257 -11.542 7.625 1.00 57.66 109 GLY A O 1
ATOM 820 N N . GLY A 1 110 ? 6.550 -13.596 8.230 1.00 57.62 110 GLY A N 1
ATOM 821 C CA . GLY A 1 110 ? 7.402 -13.818 9.402 1.00 57.62 110 GLY A CA 1
ATOM 822 C C . GLY A 1 110 ? 7.142 -12.952 10.643 1.00 57.62 110 GLY A C 1
ATOM 823 O O . GLY A 1 110 ? 7.184 -13.490 11.744 1.00 57.62 110 GLY A O 1
ATOM 824 N N . ASP A 1 111 ? 6.880 -11.646 10.506 1.00 69.06 111 ASP A N 1
ATOM 825 C CA . ASP A 1 111 ? 6.869 -10.704 11.645 1.00 69.06 111 ASP A CA 1
ATOM 826 C C . ASP A 1 111 ? 5.486 -10.146 12.036 1.00 69.06 111 ASP A C 1
ATOM 828 O O . ASP A 1 111 ? 5.391 -9.401 13.009 1.00 69.06 111 ASP A O 1
ATOM 832 N N . SER A 1 112 ? 4.416 -10.528 11.322 1.00 73.88 112 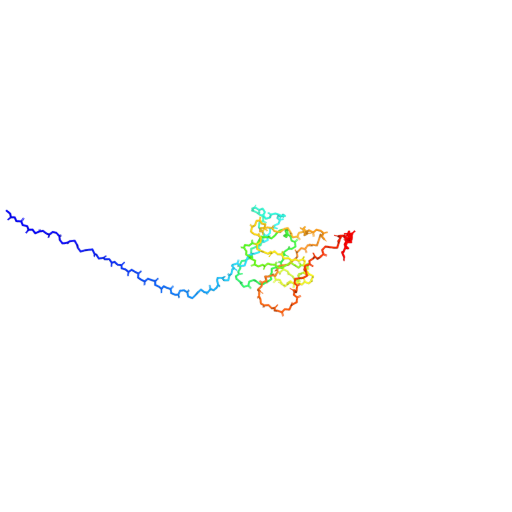SER A N 1
ATOM 833 C CA . SER A 1 112 ? 3.005 -10.190 11.613 1.00 73.88 112 SER A CA 1
ATOM 834 C C . SER A 1 112 ? 2.686 -8.691 11.744 1.00 73.88 112 SER A C 1
ATOM 836 O O . SER A 1 112 ? 1.622 -8.325 12.245 1.00 73.88 112 SER A O 1
ATOM 838 N N . ARG A 1 113 ? 3.585 -7.792 11.320 1.00 86.94 113 ARG A N 1
ATOM 839 C CA . ARG A 1 113 ? 3.337 -6.346 11.388 1.00 86.94 113 ARG A CA 1
ATOM 840 C C . ARG A 1 113 ? 2.470 -5.892 10.222 1.00 86.94 113 ARG A C 1
ATOM 842 O O . ARG A 1 113 ? 2.771 -6.193 9.066 1.00 86.94 113 ARG A O 1
ATOM 849 N N . ARG A 1 114 ? 1.441 -5.102 10.541 1.00 92.81 114 ARG A N 1
ATOM 850 C CA . ARG A 1 114 ? 0.522 -4.529 9.556 1.00 92.81 114 ARG A CA 1
ATOM 851 C C . ARG A 1 114 ? 1.186 -3.406 8.758 1.00 92.81 114 ARG A C 1
ATOM 853 O O . ARG A 1 114 ? 1.755 -2.480 9.335 1.00 92.81 114 ARG A O 1
ATOM 860 N N . ILE A 1 115 ? 1.041 -3.454 7.439 1.00 94.38 115 ILE A N 1
ATOM 861 C CA . ILE A 1 115 ? 1.371 -2.354 6.534 1.00 94.38 115 ILE A CA 1
ATOM 862 C C . ILE A 1 115 ? 0.280 -1.291 6.686 1.00 94.38 115 ILE A C 1
ATOM 864 O O . ILE A 1 115 ? -0.883 -1.530 6.370 1.00 94.38 115 ILE A O 1
ATOM 868 N N . ARG A 1 116 ? 0.649 -0.113 7.190 1.00 95.75 116 ARG A N 1
ATOM 869 C CA . ARG A 1 116 ? -0.267 1.027 7.355 1.00 95.75 116 ARG A CA 1
ATOM 870 C C . ARG A 1 116 ? -0.079 2.105 6.305 1.00 95.75 116 ARG A C 1
ATOM 872 O O . ARG A 1 116 ? -0.958 2.940 6.130 1.00 95.75 116 ARG A O 1
ATOM 879 N N . CYS A 1 117 ? 1.064 2.123 5.634 1.00 95.69 117 CYS A N 1
ATOM 880 C CA . CYS A 1 117 ? 1.341 3.101 4.600 1.00 95.69 117 CYS A CA 1
ATOM 881 C C . CYS A 1 117 ? 2.296 2.532 3.564 1.00 95.69 117 CYS A C 1
ATOM 883 O O . CYS A 1 117 ? 3.168 1.720 3.892 1.00 95.69 117 CYS A O 1
ATOM 885 N N . VAL A 1 118 ? 2.143 2.980 2.321 1.00 94.88 118 VAL A N 1
ATOM 886 C CA . VAL A 1 118 ? 3.068 2.666 1.241 1.00 94.88 118 VAL A CA 1
ATOM 887 C C . VAL A 1 118 ? 3.591 3.926 0.576 1.00 94.88 118 VAL A C 1
ATOM 889 O O . VAL A 1 118 ? 2.835 4.843 0.263 1.00 94.88 118 VAL A O 1
ATOM 892 N N . ARG A 1 119 ? 4.906 3.970 0.368 1.00 94.25 119 ARG A N 1
ATOM 893 C CA . ARG A 1 119 ? 5.600 5.104 -0.245 1.00 94.25 119 ARG A CA 1
ATOM 894 C C . ARG A 1 119 ? 6.176 4.704 -1.586 1.00 94.25 119 ARG A C 1
ATOM 896 O O . ARG A 1 119 ? 6.904 3.718 -1.684 1.00 94.25 119 ARG A O 1
ATOM 903 N N . TRP A 1 120 ? 5.882 5.481 -2.614 1.00 90.69 120 TRP A N 1
ATOM 904 C CA . TRP A 1 120 ? 6.436 5.291 -3.940 1.00 90.69 120 TRP A CA 1
ATOM 905 C C . TRP A 1 120 ? 7.952 5.476 -3.904 1.00 90.69 120 TRP A C 1
ATOM 907 O O . TRP A 1 120 ? 8.460 6.520 -3.482 1.00 90.69 120 TRP A O 1
ATOM 917 N N . ASN A 1 121 ? 8.682 4.490 -4.413 1.00 82.56 121 ASN A N 1
ATOM 918 C CA . ASN A 1 121 ? 10.119 4.594 -4.577 1.00 82.56 121 ASN A CA 1
ATOM 919 C C . ASN A 1 121 ? 10.441 5.351 -5.876 1.00 82.56 121 ASN A C 1
ATOM 921 O O . ASN A 1 121 ? 10.628 4.767 -6.944 1.00 82.56 121 ASN A O 1
ATOM 925 N N . ASN A 1 122 ? 10.498 6.682 -5.792 1.00 65.56 122 ASN A N 1
ATOM 926 C CA . ASN A 1 122 ? 11.150 7.490 -6.819 1.00 65.56 122 ASN A CA 1
ATOM 927 C C . ASN A 1 122 ? 12.641 7.203 -6.710 1.00 65.56 122 ASN A C 1
ATOM 929 O O . ASN A 1 122 ? 13.228 7.611 -5.716 1.00 65.56 122 ASN A O 1
ATOM 933 N N . GLY A 1 123 ? 13.248 6.534 -7.688 1.00 55.59 123 GLY A N 1
ATOM 934 C CA . GLY A 1 123 ? 14.673 6.177 -7.695 1.00 55.59 123 GLY A CA 1
ATOM 935 C C . GLY A 1 123 ? 15.668 7.351 -7.702 1.00 55.59 123 GLY A C 1
ATOM 936 O O . GLY A 1 123 ? 16.632 7.312 -8.455 1.00 55.59 123 GLY A O 1
ATOM 937 N N . ASN A 1 124 ? 15.461 8.399 -6.901 1.00 44.03 124 ASN A N 1
ATOM 938 C CA . ASN A 1 124 ? 16.415 9.469 -6.677 1.00 44.03 124 ASN A CA 1
ATOM 939 C C . ASN A 1 124 ? 16.226 10.141 -5.302 1.00 44.03 124 ASN A C 1
ATOM 941 O O . ASN A 1 124 ? 15.624 11.206 -5.215 1.00 44.03 124 ASN A O 1
ATOM 945 N N . LEU A 1 125 ? 16.765 9.526 -4.244 1.00 38.69 125 LEU A N 1
ATOM 946 C CA . LEU A 1 125 ? 17.453 10.211 -3.140 1.00 38.69 125 LEU A CA 1
ATOM 947 C C . LEU A 1 125 ? 18.524 9.253 -2.598 1.00 38.69 125 LEU A C 1
ATOM 949 O O . LEU A 1 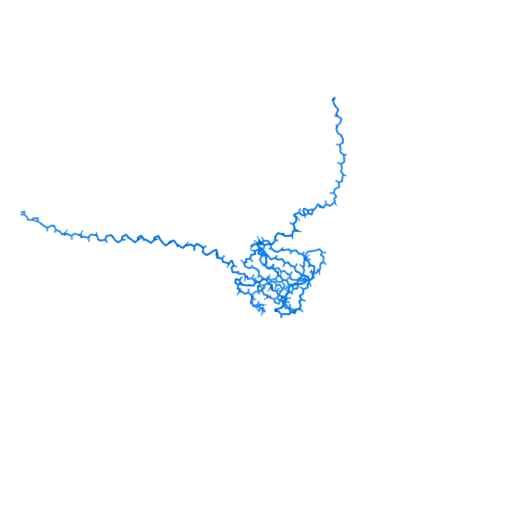125 ? 18.226 8.287 -1.898 1.00 38.69 125 LEU A O 1
ATOM 953 N N . GLY A 1 126 ? 19.779 9.501 -2.968 1.00 40.72 126 GLY A N 1
ATOM 954 C CA . GLY A 1 126 ? 20.945 8.767 -2.492 1.00 40.72 126 GLY A CA 1
ATOM 955 C C . GLY A 1 126 ? 21.215 8.984 -1.005 1.00 40.72 126 GLY A C 1
ATOM 956 O O . GLY A 1 126 ? 22.072 9.785 -0.652 1.00 40.72 126 GLY A O 1
ATOM 957 N N . VAL A 1 127 ? 20.536 8.222 -0.148 1.00 39.12 127 VAL A N 1
ATOM 958 C CA . VAL A 1 127 ? 20.973 7.924 1.222 1.00 39.12 127 VAL A CA 1
ATOM 959 C C . VAL A 1 127 ? 20.580 6.490 1.602 1.00 39.12 127 VAL A C 1
ATOM 961 O O . VAL A 1 127 ? 19.460 6.210 2.010 1.00 39.12 127 VAL A O 1
ATOM 964 N N . GLY A 1 128 ? 21.542 5.571 1.493 1.00 37.66 128 GLY A N 1
ATOM 965 C CA . GLY A 1 128 ? 21.734 4.559 2.535 1.00 37.66 128 GLY A CA 1
ATOM 966 C C . GLY A 1 128 ? 20.831 3.324 2.579 1.00 37.66 128 GLY A C 1
ATOM 967 O O . GLY A 1 128 ? 20.640 2.795 3.669 1.00 37.66 128 GLY A O 1
ATOM 968 N N . LEU A 1 129 ? 20.358 2.791 1.452 1.00 40.12 129 LEU A N 1
ATOM 969 C CA . LEU A 1 129 ? 20.100 1.348 1.383 1.00 40.12 129 LEU A CA 1
ATOM 970 C C . LEU A 1 129 ? 21.161 0.717 0.486 1.00 40.12 129 LEU A C 1
ATOM 972 O O . LEU A 1 129 ? 20.912 0.333 -0.654 1.00 40.12 129 LEU A O 1
ATOM 976 N N . GLU A 1 130 ? 22.381 0.624 1.029 1.00 33.53 130 GLU A N 1
ATOM 977 C CA . GLU A 1 130 ? 23.216 -0.505 0.654 1.00 33.53 130 GLU A CA 1
ATOM 978 C C . GLU A 1 130 ? 22.340 -1.742 0.758 1.00 33.53 130 GLU A C 1
ATOM 980 O O . GLU A 1 130 ? 21.679 -1.993 1.769 1.00 33.53 130 GLU A O 1
ATOM 985 N N . THR A 1 131 ? 22.347 -2.484 -0.330 1.00 38.00 131 THR A N 1
ATOM 986 C CA . THR A 1 131 ? 22.043 -3.890 -0.449 1.00 38.00 131 THR A CA 1
ATOM 987 C C . THR A 1 131 ? 22.724 -4.651 0.695 1.00 38.00 131 THR A C 1
ATOM 989 O O . THR A 1 131 ? 23.713 -5.353 0.498 1.00 38.00 131 THR A O 1
ATOM 992 N N . ARG A 1 132 ? 22.193 -4.572 1.921 1.00 34.59 132 ARG A N 1
ATOM 993 C CA . ARG A 1 132 ? 22.377 -5.621 2.913 1.00 34.59 132 ARG A CA 1
ATOM 994 C C . ARG A 1 132 ? 21.597 -6.794 2.364 1.00 34.59 132 ARG A C 1
ATOM 996 O O . ARG A 1 132 ? 20.438 -7.019 2.695 1.00 34.59 132 ARG A O 1
ATOM 1003 N N . LYS A 1 133 ? 22.277 -7.516 1.470 1.00 32.97 133 LYS A N 1
ATOM 1004 C CA . LYS A 1 133 ? 22.263 -8.968 1.408 1.00 32.97 133 LYS A CA 1
ATOM 1005 C C . LYS A 1 133 ? 21.864 -9.437 2.802 1.00 32.97 133 LYS A C 1
ATOM 1007 O O . LYS A 1 133 ? 22.635 -9.274 3.750 1.00 32.97 133 LYS A O 1
ATOM 1012 N N . VAL A 1 134 ? 20.635 -9.918 2.936 1.00 34.19 134 VAL A N 1
ATOM 1013 C CA . VAL A 1 134 ? 20.244 -10.707 4.093 1.00 34.19 134 VAL A CA 1
ATOM 1014 C C . VAL A 1 134 ? 21.119 -11.948 3.987 1.00 34.19 134 VAL A C 1
ATOM 1016 O O . VAL A 1 134 ? 20.816 -12.897 3.270 1.00 34.19 134 VAL A O 1
ATOM 1019 N N . LEU A 1 135 ? 22.309 -11.858 4.577 1.00 34.81 135 LEU A N 1
ATOM 1020 C CA . LEU A 1 135 ? 23.167 -12.990 4.826 1.00 34.81 135 LEU A CA 1
ATOM 1021 C C . LEU A 1 135 ? 22.425 -13.772 5.904 1.00 34.81 135 LEU A C 1
ATOM 1023 O O . LEU A 1 135 ? 22.490 -13.432 7.083 1.00 34.81 135 LEU A O 1
ATOM 1027 N N . PHE A 1 136 ? 21.633 -14.751 5.478 1.00 30.62 136 PHE A N 1
ATOM 1028 C CA . PHE A 1 136 ? 21.111 -15.765 6.379 1.00 30.62 136 PHE A CA 1
ATOM 1029 C C . PHE A 1 136 ? 22.302 -16.361 7.154 1.00 30.62 136 PHE A C 1
ATOM 1031 O O . PHE A 1 136 ? 23.259 -16.815 6.520 1.00 30.62 136 PHE A O 1
ATOM 1038 N N . PRO A 1 137 ? 22.303 -16.347 8.497 1.00 44.03 137 PRO A N 1
ATOM 1039 C CA . PRO A 1 137 ? 23.323 -17.035 9.263 1.00 44.03 137 PRO A CA 1
ATOM 1040 C C . PRO A 1 137 ? 22.880 -18.488 9.440 1.00 44.03 137 PRO A C 1
ATOM 1042 O O . PRO A 1 137 ? 21.895 -18.718 10.122 1.00 44.03 137 PRO A O 1
ATOM 1045 N N . THR A 1 138 ? 23.583 -19.432 8.811 1.00 36.06 138 THR A N 1
ATOM 1046 C CA . THR A 1 138 ? 23.750 -20.865 9.168 1.00 36.06 138 THR A CA 1
ATOM 1047 C C . THR A 1 138 ? 24.376 -21.532 7.935 1.00 36.06 138 THR A C 1
ATOM 1049 O O . THR A 1 138 ? 23.842 -21.381 6.847 1.00 36.06 138 THR A O 1
ATOM 1052 N N . SER A 1 139 ? 25.477 -22.273 7.939 1.00 33.72 139 SER A N 1
ATOM 1053 C CA . SER A 1 139 ? 26.213 -22.954 8.989 1.00 33.72 139 SER A CA 1
ATOM 1054 C C . SER A 1 139 ? 27.634 -23.180 8.462 1.00 33.72 139 SER A C 1
ATOM 1056 O O . SER A 1 139 ? 27.815 -23.548 7.303 1.00 33.72 139 SER A O 1
ATOM 1058 N N . VAL A 1 140 ? 28.643 -22.986 9.305 1.00 37.62 140 VAL A N 1
ATOM 1059 C CA . VAL A 1 140 ? 29.999 -23.476 9.043 1.00 37.62 140 VAL A CA 1
ATOM 1060 C C . VAL A 1 140 ? 29.973 -25.009 8.985 1.00 37.62 140 VAL A C 1
ATOM 1062 O O . VAL A 1 140 ? 29.518 -25.654 9.925 1.00 37.62 140 VAL A O 1
ATOM 1065 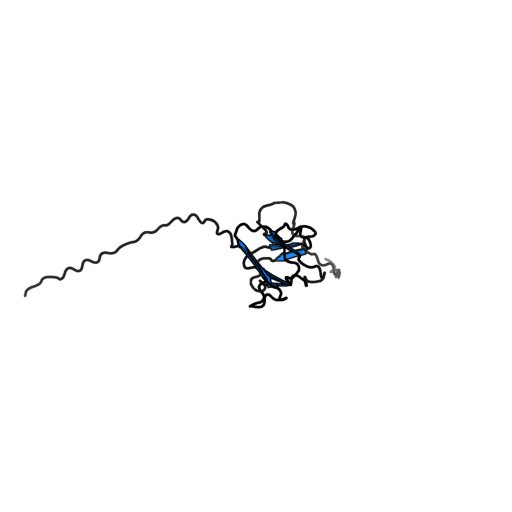N N . HIS A 1 141 ? 30.440 -25.590 7.881 1.00 32.50 141 HIS A N 1
ATOM 1066 C CA . HIS A 1 141 ? 30.975 -26.951 7.838 1.00 32.50 141 HIS A CA 1
ATOM 1067 C C . HIS A 1 141 ? 32.322 -26.879 7.125 1.00 32.50 141 HIS A C 1
ATOM 1069 O O . HIS A 1 141 ? 32.409 -26.788 5.903 1.00 32.50 141 HIS A O 1
ATOM 1075 N N . SER A 1 142 ? 33.373 -26.848 7.937 1.00 36.56 142 SER A N 1
ATOM 1076 C CA . SER A 1 142 ? 34.756 -26.976 7.507 1.00 36.56 142 SER A CA 1
ATOM 1077 C C . SER A 1 142 ? 34.994 -28.391 6.983 1.00 36.56 142 SER A C 1
ATOM 1079 O O . SER A 1 142 ? 34.863 -29.348 7.739 1.00 36.56 142 SER A O 1
ATOM 1081 N N . TYR A 1 143 ? 35.422 -28.520 5.730 1.00 35.75 143 TYR A N 1
ATOM 1082 C CA . TYR A 1 143 ? 36.246 -29.648 5.302 1.00 35.75 143 TYR A CA 1
ATOM 1083 C C . TYR A 1 143 ? 37.563 -29.083 4.781 1.00 35.75 143 TYR A C 1
ATOM 1085 O O . TYR A 1 143 ? 37.619 -28.430 3.741 1.00 35.75 143 TYR A O 1
ATOM 1093 N N . ALA A 1 144 ? 38.613 -29.287 5.574 1.00 36.78 144 ALA A N 1
ATOM 1094 C CA . ALA A 1 144 ? 39.990 -29.072 5.172 1.00 36.78 144 ALA A CA 1
ATOM 1095 C C . ALA A 1 144 ? 40.386 -30.154 4.158 1.00 36.78 144 ALA A C 1
ATOM 1097 O O . ALA A 1 144 ? 40.144 -31.337 4.396 1.00 36.78 144 ALA A O 1
ATOM 1098 N N . VAL A 1 145 ? 41.027 -29.757 3.059 1.00 37.66 145 VAL A N 1
ATOM 1099 C CA . VAL A 1 145 ? 41.744 -30.674 2.169 1.00 37.66 145 VAL A CA 1
ATOM 1100 C C . VAL A 1 145 ? 43.218 -30.277 2.222 1.00 37.66 145 VAL A C 1
ATOM 1102 O O . VAL A 1 145 ? 43.584 -29.173 1.825 1.00 37.66 145 VAL A O 1
ATOM 1105 N N . ALA A 1 146 ? 44.031 -31.166 2.798 1.00 36.25 146 ALA A N 1
ATOM 1106 C CA . ALA A 1 146 ? 45.492 -31.162 2.732 1.00 36.25 146 ALA A CA 1
ATOM 1107 C C . ALA A 1 146 ? 45.925 -31.197 1.251 1.00 36.25 146 ALA A C 1
ATOM 1109 O O . ALA A 1 146 ? 45.297 -31.880 0.453 1.00 36.25 146 ALA A O 1
ATOM 1110 N N . GLY A 1 147 ? 46.889 -30.407 0.791 1.00 37.97 147 GLY A N 1
ATOM 1111 C CA . GLY A 1 147 ? 48.306 -30.540 1.112 1.00 37.97 147 GLY A CA 1
ATOM 1112 C C . GLY A 1 147 ? 49.036 -31.017 -0.150 1.00 37.97 147 GLY A C 1
ATOM 1113 O O . GLY A 1 147 ? 48.757 -32.111 -0.635 1.00 37.97 147 GLY A O 1
ATOM 1114 N N . LEU A 1 148 ? 49.934 -30.182 -0.673 1.00 35.06 148 LEU A N 1
ATOM 1115 C CA . LEU A 1 148 ? 51.042 -30.538 -1.562 1.00 35.06 148 LEU A CA 1
ATOM 1116 C C . LEU A 1 148 ? 52.270 -29.762 -1.089 1.00 35.06 148 LEU A C 1
ATOM 1118 O O . LEU A 1 148 ? 52.092 -28.565 -0.761 1.00 35.06 148 LEU A O 1
#

Foldseek 3Di:
DDDDDDDDDDDDDPPPPPPPPPPPPPLQFWWKWFFLDQQPDPPRTDGTDTDSPDFKAFYDPSTFKIFTPDAKKWFALDAPDHVGHGDHDTPGIDPGPPVRRMHTQQDDPPPRRGGGMIGGPPVDDDDDPDPPPPPPDDDDDDDDDDDD

Secondary structure (DSSP, 8-state):
------------------------------BEEEESSTT--TT-EEE--B-TT--EEEPPTT--EEEESS--EEEEEEESSTTS-EEEEEEEEE---TT--EEESS--TTT-----EEEE--S---S---------------------

Organism: Fusarium oxysporum (strain Fo5176) (NCBI:txid660025)

Sequence (148 aa):
MHYTTILSTILSLAVATSANAAALNPRATRKANEFVSDNCAQGTASYEHNSGFINDVTMDDTSNSVYFAAGPWFYYDGKTENGGSCTGNLLGSWANDNDHPCVNLNQRGGDSRRIRCVRWNNGNLGVGLETRKVLFPTSVHSYAVAGL

pLDDT: mean 72.25, std 22.97, range [30.62, 96.38]